Protein AF-Q2S6J6-F1 (afdb_monomer)

Foldseek 3Di:
DDDDDDDDDDDDPDPVPPPDPDDPDPDDDDDQVLLCVVVVHSVVSVVQLVVQLVVQVVVLVVVLVVVVVVLVPDDPVPPDVVVVVVNVVSVVVSVPDDRSSVVSVVCSSVVVDDDDDPPPD

Nearest PDB structures (foldseek):
  3zjc-assembly1_A  TM=7.080E-01  e=2.653E+00  Homo sapiens

Structure (mmCIF, N/CA/C/O backbone):
data_AF-Q2S6J6-F1
#
_entry.id   AF-Q2S6J6-F1
#
loop_
_atom_site.group_PDB
_atom_site.id
_atom_site.type_symbol
_atom_site.label_atom_id
_atom_site.label_alt_id
_atom_site.label_comp_id
_atom_site.label_asym_id
_atom_site.label_entity_id
_atom_site.label_seq_id
_atom_site.pdbx_PDB_ins_code
_atom_site.Cartn_x
_atom_site.Cartn_y
_atom_site.Cartn_z
_atom_site.occupancy
_atom_site.B_iso_or_equiv
_atom_site.auth_seq_id
_atom_site.auth_comp_id
_atom_site.auth_asym_id
_atom_site.auth_atom_id
_atom_site.pdbx_PDB_model_num
ATOM 1 N N . MET A 1 1 ? -58.060 -58.268 2.341 1.00 44.62 1 MET A N 1
ATOM 2 C CA . MET A 1 1 ? -56.611 -58.567 2.353 1.00 44.62 1 MET A CA 1
ATOM 3 C C . MET A 1 1 ? -55.855 -57.277 2.050 1.00 44.62 1 MET A C 1
ATOM 5 O O . MET A 1 1 ? -56.113 -56.695 1.008 1.00 44.62 1 MET A O 1
ATOM 9 N N . ARG A 1 2 ? -55.017 -56.781 2.974 1.00 53.56 2 ARG A N 1
ATOM 10 C CA . ARG A 1 2 ? -54.019 -55.717 2.707 1.00 53.56 2 ARG A CA 1
ATOM 11 C C . ARG A 1 2 ? -52.665 -56.383 2.391 1.00 53.56 2 ARG A C 1
ATOM 13 O O . ARG A 1 2 ? -52.479 -57.526 2.806 1.00 53.56 2 ARG A O 1
ATOM 20 N N . PRO A 1 3 ? -51.751 -55.701 1.686 1.00 51.47 3 PRO A N 1
ATOM 21 C CA . PRO A 1 3 ? -50.689 -54.947 2.382 1.00 51.47 3 PRO A CA 1
ATOM 22 C C . PRO A 1 3 ? -50.596 -53.506 1.825 1.00 51.47 3 PRO A C 1
ATOM 24 O O . PRO A 1 3 ? -50.868 -53.289 0.655 1.00 51.47 3 PRO A O 1
ATOM 27 N N . HIS A 1 4 ? -50.470 -52.421 2.600 1.00 53.88 4 HIS A N 1
ATOM 28 C CA . HIS A 1 4 ? -49.401 -51.987 3.520 1.00 53.88 4 HIS A CA 1
ATOM 29 C C . HIS A 1 4 ? -48.048 -51.706 2.831 1.00 53.88 4 HIS A C 1
ATOM 31 O O . HIS A 1 4 ? -47.221 -52.605 2.809 1.00 53.88 4 HIS A O 1
ATOM 37 N N . THR A 1 5 ? -47.807 -50.459 2.382 1.00 62.16 5 THR A N 1
ATOM 38 C CA . THR A 1 5 ? -46.696 -49.550 2.802 1.00 62.16 5 THR A CA 1
ATOM 39 C C . THR A 1 5 ? -46.717 -48.201 2.033 1.00 62.16 5 THR A C 1
ATOM 41 O O . THR A 1 5 ? -47.388 -48.125 1.007 1.00 62.16 5 THR A O 1
ATOM 44 N N . PRO A 1 6 ? -46.060 -47.127 2.550 1.00 55.91 6 PRO A N 1
ATOM 45 C CA . PRO A 1 6 ? -46.370 -45.707 2.299 1.00 55.91 6 PRO A CA 1
ATOM 46 C C . PRO A 1 6 ? -45.205 -44.924 1.597 1.00 55.91 6 PRO A C 1
ATOM 48 O O . PRO A 1 6 ? -44.517 -45.535 0.787 1.00 55.91 6 PRO A O 1
ATOM 51 N N . PRO A 1 7 ? -44.988 -43.599 1.810 1.00 62.91 7 PRO A N 1
ATOM 52 C CA . PRO A 1 7 ? -45.220 -42.493 0.864 1.00 62.91 7 PRO A CA 1
ATOM 53 C C . PRO A 1 7 ? -43.933 -41.822 0.314 1.00 62.91 7 PRO A C 1
ATOM 55 O O . PRO A 1 7 ? -42.861 -41.978 0.889 1.00 62.91 7 PRO A O 1
ATOM 58 N N . ALA A 1 8 ? -44.041 -40.961 -0.709 1.00 52.91 8 ALA A N 1
ATOM 59 C CA . ALA A 1 8 ? -43.078 -39.866 -0.910 1.00 52.91 8 ALA A CA 1
ATOM 60 C C . ALA A 1 8 ? -43.644 -38.738 -1.801 1.00 52.91 8 ALA A C 1
ATOM 62 O O . ALA A 1 8 ? -44.042 -39.005 -2.935 1.00 52.91 8 ALA A O 1
ATOM 63 N N . PRO A 1 9 ? -43.648 -37.475 -1.333 1.00 55.00 9 PRO A N 1
ATOM 64 C CA . PRO A 1 9 ? -43.753 -36.301 -2.185 1.00 55.00 9 PRO A CA 1
ATOM 65 C C . PRO A 1 9 ? -42.341 -35.906 -2.638 1.00 55.00 9 PRO A C 1
ATOM 67 O O . PRO A 1 9 ? -41.520 -35.489 -1.822 1.00 55.00 9 PRO A O 1
ATOM 70 N N . THR A 1 10 ? -42.024 -36.035 -3.924 1.00 48.19 10 THR A N 1
ATOM 71 C CA . THR A 1 10 ? -40.734 -35.556 -4.440 1.00 48.19 10 THR A CA 1
ATOM 72 C C . THR A 1 10 ? -40.923 -34.170 -5.033 1.00 48.19 10 THR A C 1
ATOM 74 O O . THR A 1 10 ? -41.377 -33.999 -6.161 1.00 48.19 10 THR A O 1
ATOM 77 N N . ALA A 1 11 ? -40.602 -33.173 -4.213 1.00 51.28 11 ALA A N 1
ATOM 78 C CA . ALA A 1 11 ? -40.386 -31.808 -4.641 1.00 51.28 11 ALA A CA 1
ATOM 79 C C . ALA A 1 11 ? -39.297 -31.768 -5.723 1.00 51.28 11 ALA A C 1
ATOM 81 O O . ALA A 1 11 ? -38.211 -32.308 -5.527 1.00 51.28 11 ALA A O 1
ATOM 82 N N . LEU A 1 12 ? -39.560 -31.066 -6.823 1.00 41.84 12 LEU A N 1
ATOM 83 C CA . LEU A 1 12 ? -38.499 -30.486 -7.639 1.00 41.84 12 LEU A CA 1
ATOM 84 C C . LEU A 1 12 ? -38.748 -28.980 -7.726 1.00 41.84 12 LEU A C 1
ATOM 86 O O . LEU A 1 12 ? -39.205 -28.437 -8.728 1.00 41.84 12 LEU A O 1
ATOM 90 N N . ALA A 1 13 ? -38.479 -28.305 -6.609 1.00 50.38 13 ALA A N 1
ATOM 91 C CA . ALA A 1 13 ? -38.135 -26.898 -6.640 1.00 50.38 13 ALA A CA 1
ATOM 92 C C . ALA A 1 13 ? -36.748 -26.805 -7.285 1.00 50.38 13 ALA A C 1
ATOM 94 O O . ALA A 1 13 ? -35.743 -27.101 -6.647 1.00 50.38 13 ALA A O 1
ATOM 95 N N . LEU A 1 14 ? -36.696 -26.438 -8.563 1.00 40.41 14 LEU A N 1
ATOM 96 C CA . LEU A 1 14 ? -35.462 -25.986 -9.195 1.00 40.41 14 LEU A CA 1
ATOM 97 C C . LEU A 1 14 ? -35.682 -24.552 -9.673 1.00 40.41 14 LEU A C 1
ATOM 99 O O . LEU A 1 14 ? -35.784 -24.256 -10.861 1.00 40.41 14 LEU A O 1
ATOM 103 N N . THR A 1 15 ? -35.775 -23.639 -8.708 1.00 49.53 15 THR A N 1
ATOM 104 C CA . THR A 1 15 ? -35.412 -22.240 -8.927 1.00 49.53 15 THR A CA 1
ATOM 105 C C . THR A 1 15 ? -33.925 -22.219 -9.251 1.00 49.53 15 THR A C 1
ATOM 107 O O . THR A 1 15 ? -33.077 -22.067 -8.373 1.00 49.53 15 THR A O 1
ATOM 110 N N . PHE A 1 16 ? -33.600 -22.434 -10.523 1.00 41.75 16 PHE A N 1
ATOM 111 C CA . PHE A 1 16 ? -32.266 -22.215 -11.053 1.00 41.75 16 PHE A CA 1
ATOM 112 C C . PHE A 1 16 ? -32.073 -20.698 -11.141 1.00 41.75 16 PHE A C 1
ATOM 114 O O . PHE A 1 16 ? -32.202 -20.086 -12.201 1.00 41.75 16 PHE A O 1
ATOM 121 N N . PHE A 1 17 ? -31.833 -20.068 -9.987 1.00 48.50 17 PHE A N 1
ATOM 122 C CA . PHE A 1 17 ? -31.241 -18.742 -9.939 1.00 48.50 17 PHE A CA 1
ATOM 123 C C . PHE A 1 17 ? -29.831 -18.910 -10.494 1.00 48.50 17 PHE A C 1
ATOM 125 O O . PHE A 1 17 ? -28.897 -19.306 -9.800 1.00 48.50 17 PHE A O 1
ATOM 132 N N . ARG A 1 18 ? -29.722 -18.734 -11.809 1.00 44.53 18 ARG A N 1
ATOM 133 C CA . ARG A 1 18 ? -28.458 -18.682 -12.520 1.00 44.53 18 ARG A CA 1
ATOM 134 C C . ARG A 1 18 ? -27.716 -17.482 -11.944 1.00 44.53 18 ARG A C 1
ATOM 136 O O . ARG A 1 18 ? -28.000 -16.352 -12.324 1.00 44.53 18 ARG A O 1
ATOM 143 N N . SER A 1 19 ? -26.827 -17.742 -10.987 1.00 55.41 19 SER A N 1
ATOM 144 C CA . SER A 1 19 ? -25.813 -16.783 -10.570 1.00 55.41 19 SER A CA 1
ATOM 145 C C . SER A 1 19 ? -25.045 -16.409 -11.830 1.00 55.41 19 SER A C 1
ATOM 147 O O . SER A 1 19 ? -24.324 -17.229 -12.406 1.00 55.41 19 SER A O 1
ATOM 149 N N . SER A 1 20 ? -25.320 -15.214 -12.342 1.00 48.16 20 SER A N 1
ATOM 150 C CA . SER A 1 20 ? -24.497 -14.604 -13.370 1.00 48.16 20 SER A CA 1
ATOM 151 C C . SER A 1 20 ? -23.083 -14.513 -12.798 1.00 48.16 20 SE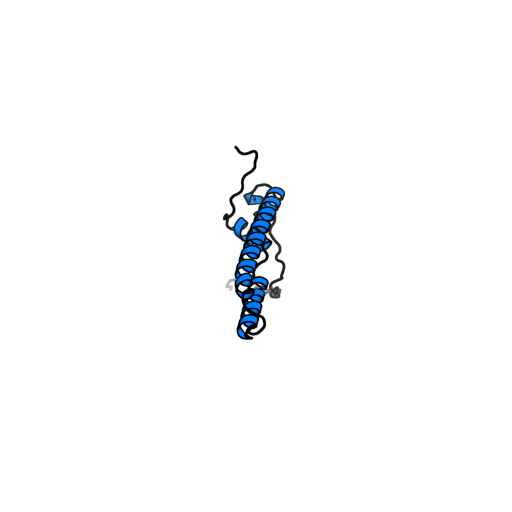R A C 1
ATOM 153 O O . SER A 1 20 ? -22.944 -14.012 -11.681 1.00 48.16 20 SER A O 1
ATOM 155 N N . PRO A 1 21 ? -22.042 -14.990 -13.502 1.00 48.25 21 PRO A N 1
ATOM 156 C CA . PRO A 1 21 ? -20.680 -14.731 -13.074 1.00 48.25 21 PRO A CA 1
ATOM 157 C C . PRO A 1 21 ? -20.506 -13.214 -13.075 1.00 48.25 21 PRO A C 1
ATOM 159 O O . PRO A 1 21 ? -20.576 -12.574 -14.125 1.00 48.25 21 PRO A O 1
ATOM 162 N N . VAL A 1 22 ? -20.382 -12.641 -11.880 1.00 56.72 22 VAL A N 1
ATOM 163 C CA . VAL A 1 22 ? -19.991 -11.247 -11.709 1.00 56.72 22 VAL A CA 1
ATOM 164 C C . VAL A 1 22 ? -18.610 -11.159 -12.354 1.00 56.72 22 VAL A C 1
ATOM 166 O O . VAL A 1 22 ? -17.684 -11.846 -11.925 1.00 56.72 22 VAL A O 1
ATOM 169 N N . LEU A 1 23 ? -18.504 -10.422 -13.464 1.00 48.53 23 LEU A N 1
ATOM 170 C CA . LEU A 1 23 ? -17.206 -10.031 -14.021 1.00 48.53 23 LEU A CA 1
ATOM 171 C C . LEU A 1 23 ? -16.396 -9.422 -12.870 1.00 48.53 23 LEU A C 1
ATOM 173 O O . LEU A 1 23 ? -17.025 -8.710 -12.086 1.00 48.53 23 LEU A O 1
ATOM 177 N N . PRO A 1 24 ? -15.081 -9.684 -12.731 1.00 55.69 24 PRO A N 1
ATOM 178 C CA . PRO A 1 24 ? -14.300 -9.090 -11.652 1.00 55.69 24 PRO A CA 1
ATOM 179 C C . PRO A 1 24 ? -14.507 -7.580 -11.722 1.00 55.69 24 PRO A C 1
ATOM 181 O O . PRO A 1 24 ? -14.143 -6.923 -12.700 1.00 55.69 24 PRO A O 1
ATOM 184 N N . MET A 1 25 ? -15.251 -7.065 -10.752 1.00 53.62 25 MET A N 1
ATOM 185 C CA . MET A 1 25 ? -15.546 -5.652 -10.669 1.00 53.62 25 MET A CA 1
ATOM 186 C C . MET A 1 25 ? -14.221 -4.997 -10.308 1.00 53.62 25 MET A C 1
ATOM 188 O O . MET A 1 25 ? -13.563 -5.452 -9.383 1.00 53.62 25 MET A O 1
ATOM 192 N N . ALA A 1 26 ? -13.850 -3.912 -10.986 1.00 66.50 26 ALA A N 1
ATOM 193 C CA . ALA A 1 26 ? -12.666 -3.121 -10.626 1.00 66.50 26 ALA A CA 1
ATOM 194 C C . ALA A 1 26 ? -12.730 -2.541 -9.195 1.00 66.50 26 ALA A C 1
ATOM 196 O O . ALA A 1 26 ? -11.815 -1.858 -8.762 1.00 66.50 26 ALA A O 1
ATOM 197 N N . ILE A 1 27 ? -13.843 -2.752 -8.489 1.00 72.88 27 ILE A N 1
ATOM 198 C CA . ILE A 1 27 ? -14.053 -2.366 -7.106 1.00 72.88 27 ILE A CA 1
ATOM 199 C C . ILE A 1 27 ? -14.744 -3.528 -6.395 1.00 72.88 27 ILE A C 1
ATOM 201 O O . ILE A 1 27 ? -15.815 -3.986 -6.811 1.00 72.88 27 ILE A O 1
ATOM 205 N N . GLU A 1 28 ? -14.132 -3.989 -5.311 1.00 82.06 28 GLU A N 1
ATOM 206 C CA . GLU A 1 28 ? -14.691 -5.003 -4.426 1.00 82.06 28 GLU A CA 1
ATOM 207 C C . GLU A 1 28 ? -15.225 -4.353 -3.146 1.00 82.06 28 GLU A C 1
ATOM 209 O O . GLU A 1 28 ? -14.667 -3.389 -2.617 1.00 82.06 28 GLU A O 1
ATOM 214 N N . THR A 1 29 ? -16.353 -4.857 -2.646 1.00 86.94 29 THR A N 1
ATOM 215 C CA . THR A 1 29 ? -16.914 -4.384 -1.377 1.00 86.94 29 THR A CA 1
ATOM 216 C C . THR A 1 29 ? -16.221 -5.072 -0.214 1.00 86.94 29 THR A C 1
ATOM 218 O O . THR A 1 29 ? -16.137 -6.299 -0.185 1.00 86.94 29 THR A O 1
ATOM 221 N N . LEU A 1 30 ? -15.815 -4.292 0.781 1.00 86.94 30 LEU A N 1
ATOM 222 C CA . LEU A 1 30 ? -15.152 -4.794 1.979 1.00 86.94 30 LEU A CA 1
ATOM 223 C C . LEU A 1 30 ? -16.150 -4.988 3.120 1.00 86.94 30 LEU A C 1
ATOM 225 O O . LEU A 1 30 ? -17.076 -4.196 3.304 1.00 86.94 30 LEU A O 1
ATOM 229 N N . ASP A 1 31 ? -15.923 -6.032 3.910 1.00 90.38 31 ASP A N 1
ATOM 230 C CA . ASP A 1 31 ? -16.669 -6.295 5.136 1.00 90.38 31 ASP A CA 1
ATOM 231 C C . ASP A 1 31 ? -16.121 -5.416 6.273 1.00 90.38 31 ASP A C 1
ATOM 233 O O . ASP A 1 31 ? -14.999 -5.611 6.754 1.00 90.38 31 ASP A O 1
ATOM 237 N N . LEU A 1 32 ? -16.904 -4.410 6.669 1.00 89.44 32 LEU A N 1
ATOM 238 C CA . LEU A 1 32 ? -16.498 -3.420 7.668 1.00 89.44 32 LEU A CA 1
ATOM 239 C C . LEU A 1 32 ? -16.339 -4.027 9.062 1.00 89.44 32 LEU A C 1
ATOM 241 O O . LEU A 1 32 ? -15.499 -3.550 9.826 1.00 89.44 32 LEU A O 1
ATOM 245 N N . ASP A 1 33 ? -17.104 -5.072 9.382 1.00 89.12 33 ASP A N 1
ATOM 246 C CA . ASP A 1 33 ? -17.059 -5.698 10.701 1.00 89.12 33 ASP A CA 1
ATOM 247 C C . ASP A 1 33 ? -15.723 -6.427 10.875 1.00 89.12 33 ASP A C 1
ATOM 249 O O . ASP A 1 33 ? -15.013 -6.189 11.851 1.00 89.12 33 ASP A O 1
ATOM 253 N N . LYS A 1 34 ? -15.284 -7.180 9.858 1.00 88.12 34 LYS A N 1
ATOM 254 C CA . LYS A 1 34 ? -13.963 -7.841 9.852 1.00 88.12 34 LYS A CA 1
ATOM 255 C C . LYS A 1 34 ? -12.800 -6.858 9.965 1.00 88.12 34 LYS A C 1
ATOM 257 O O . LYS A 1 34 ? -11.800 -7.140 10.622 1.00 88.12 34 LYS A O 1
ATOM 262 N N . LEU A 1 35 ? -12.915 -5.697 9.320 1.00 89.31 35 LEU A N 1
ATOM 263 C CA . LEU A 1 35 ? -11.901 -4.643 9.405 1.00 89.31 35 LEU A CA 1
ATOM 264 C C . LEU A 1 35 ? -11.870 -3.980 10.788 1.00 89.31 35 LEU A C 1
ATOM 266 O O . LEU A 1 35 ? -10.798 -3.610 11.275 1.00 89.31 35 LEU A O 1
ATOM 270 N N . ALA A 1 36 ? -13.030 -3.816 11.423 1.00 90.12 36 ALA A N 1
ATOM 271 C CA . ALA A 1 36 ? -13.138 -3.239 12.756 1.00 90.12 36 ALA A CA 1
ATOM 272 C C . ALA A 1 36 ? -12.729 -4.225 13.862 1.00 90.12 36 ALA A C 1
ATOM 274 O O . ALA A 1 36 ? -12.212 -3.785 14.884 1.00 90.12 36 ALA A O 1
ATOM 275 N N . GLU A 1 37 ? -12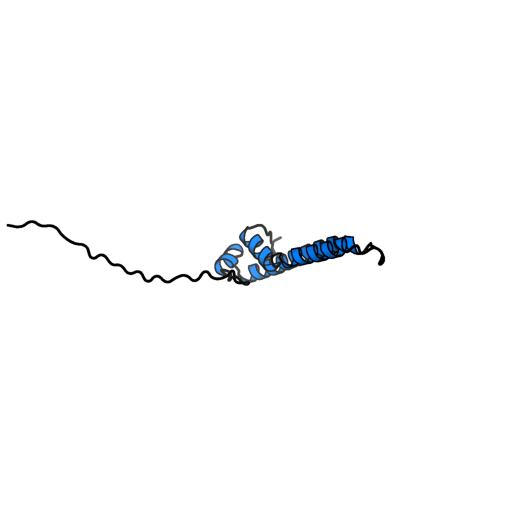.902 -5.536 13.669 1.00 89.88 37 GLU A N 1
ATOM 276 C CA . GLU A 1 37 ? -12.568 -6.573 14.658 1.00 89.88 37 GLU A CA 1
ATOM 277 C C . GLU A 1 37 ? -11.101 -6.530 15.113 1.00 89.88 37 GLU A C 1
ATOM 279 O O . GLU A 1 37 ? -10.823 -6.727 16.295 1.00 89.88 37 GLU A O 1
ATOM 284 N N . LYS A 1 38 ? -10.160 -6.221 14.211 1.00 85.06 38 LYS A N 1
ATOM 285 C CA . LYS A 1 38 ? -8.718 -6.207 14.524 1.00 85.06 38 LYS A CA 1
ATOM 286 C C . LYS A 1 38 ? -8.290 -5.051 15.435 1.00 85.06 38 LYS A C 1
ATOM 288 O O . LYS A 1 38 ? -7.402 -5.217 16.266 1.00 85.06 38 LYS A O 1
ATOM 293 N N . THR A 1 39 ? -8.904 -3.878 15.295 1.00 87.19 39 THR A N 1
ATOM 294 C CA . THR A 1 39 ? -8.567 -2.671 16.080 1.00 87.19 39 THR A CA 1
ATOM 295 C C . THR A 1 39 ? -9.576 -2.381 17.189 1.00 87.19 39 THR A C 1
ATOM 297 O O . THR A 1 39 ? -9.296 -1.598 18.093 1.00 87.19 39 THR A O 1
ATOM 300 N N . GLY A 1 40 ? -10.775 -2.961 17.108 1.00 88.94 40 GLY A N 1
ATOM 301 C CA . GLY A 1 40 ? -11.938 -2.592 17.912 1.00 88.94 40 GLY A CA 1
ATOM 302 C C . GLY A 1 40 ? -12.575 -1.254 17.514 1.00 88.94 40 GLY A C 1
ATOM 303 O O . GLY A 1 40 ? -13.555 -0.841 18.134 1.00 88.94 40 GLY A O 1
ATOM 304 N N . ASN A 1 41 ? -12.045 -0.552 16.503 1.00 90.88 41 ASN A N 1
ATOM 305 C CA . ASN A 1 41 ? -12.561 0.737 16.051 1.00 90.88 41 ASN A CA 1
ATOM 306 C C . ASN A 1 41 ? -12.315 0.946 14.552 1.00 90.88 41 ASN A C 1
ATOM 308 O O . ASN A 1 41 ? -11.185 1.126 14.101 1.00 90.88 41 ASN A O 1
ATOM 312 N N . LEU A 1 42 ? -13.403 1.048 13.787 1.00 92.38 42 LEU A N 1
ATOM 313 C CA . LEU A 1 42 ? -13.341 1.245 12.341 1.00 92.38 42 LEU A CA 1
ATOM 314 C C . LEU A 1 42 ? -12.526 2.484 11.925 1.00 92.38 42 LEU A C 1
ATOM 316 O O . LEU A 1 42 ? -11.768 2.424 10.961 1.00 92.38 42 LEU A O 1
ATOM 320 N N . TYR A 1 43 ? -12.634 3.601 12.648 1.00 92.88 43 TYR A N 1
ATOM 321 C CA . TYR A 1 43 ? -11.892 4.825 12.320 1.00 92.88 43 TYR A CA 1
ATOM 322 C C . TYR A 1 43 ? -10.389 4.666 12.540 1.00 92.88 43 TYR A C 1
ATOM 324 O O . TYR A 1 43 ? -9.589 5.234 11.795 1.00 92.88 43 TYR A O 1
ATOM 332 N N . GLU A 1 44 ? -10.005 3.881 13.544 1.00 91.94 44 GLU A N 1
ATOM 333 C CA . GLU A 1 44 ? -8.608 3.544 13.783 1.00 91.94 44 GLU A CA 1
ATOM 334 C C . GLU A 1 44 ? -8.065 2.675 12.646 1.00 91.94 44 GLU A C 1
ATOM 336 O O . GLU A 1 44 ? -7.018 3.002 12.086 1.00 91.94 44 GLU A O 1
ATOM 341 N N . THR A 1 45 ? -8.827 1.662 12.216 1.00 93.62 45 THR A N 1
ATOM 342 C CA . THR A 1 45 ? -8.492 0.855 11.032 1.00 93.62 45 THR A CA 1
ATOM 343 C C . THR A 1 45 ? -8.299 1.730 9.795 1.00 93.62 45 THR A C 1
ATOM 345 O O . THR A 1 45 ? -7.274 1.626 9.124 1.00 93.62 45 THR A O 1
ATOM 348 N N . VAL A 1 46 ? -9.222 2.658 9.517 1.00 94.69 46 VAL A N 1
ATOM 349 C CA . VAL A 1 46 ? -9.106 3.580 8.374 1.00 94.69 46 VAL A CA 1
ATOM 350 C C . VAL A 1 46 ? -7.841 4.435 8.471 1.00 94.69 46 VAL A C 1
ATOM 352 O O . VAL A 1 46 ? -7.156 4.631 7.465 1.00 94.69 46 VAL A O 1
ATOM 355 N N . ALA A 1 47 ? -7.490 4.928 9.661 1.00 94.62 47 ALA A N 1
ATOM 356 C CA . ALA A 1 47 ? -6.281 5.724 9.853 1.00 94.62 47 ALA A CA 1
ATOM 357 C C . ALA A 1 47 ? -5.001 4.901 9.621 1.00 94.62 47 ALA A C 1
ATOM 359 O O . ALA A 1 47 ? -4.052 5.410 9.017 1.00 94.62 47 ALA A O 1
ATOM 360 N N . ILE A 1 48 ? -4.977 3.642 10.068 1.00 94.25 48 ILE A N 1
ATOM 361 C CA . ILE A 1 48 ? -3.860 2.710 9.859 1.00 94.25 48 ILE A CA 1
ATOM 362 C C . ILE A 1 48 ? -3.701 2.408 8.367 1.00 94.25 48 ILE A C 1
ATOM 364 O O . ILE A 1 48 ? -2.628 2.652 7.812 1.00 94.25 48 ILE A O 1
ATOM 368 N N . LEU A 1 49 ? -4.778 1.980 7.702 1.00 95.62 49 LEU A N 1
ATOM 369 C CA . LEU A 1 49 ? -4.797 1.688 6.266 1.00 95.62 49 LEU A CA 1
ATOM 370 C C . LEU A 1 49 ? -4.379 2.904 5.433 1.00 95.62 49 LEU A C 1
ATOM 372 O O . LEU A 1 49 ? -3.539 2.784 4.547 1.00 95.62 49 LEU A O 1
ATOM 376 N N . SER A 1 50 ? -4.881 4.098 5.766 1.00 96.56 50 SER A N 1
ATOM 377 C CA . SER A 1 50 ? -4.504 5.338 5.073 1.00 96.56 50 SER A CA 1
ATOM 378 C C . SER A 1 50 ? -3.005 5.620 5.166 1.00 96.56 50 SER A C 1
ATOM 380 O O . SER A 1 50 ? -2.389 6.060 4.195 1.00 96.56 50 SER A O 1
ATOM 382 N N . LYS A 1 51 ? -2.398 5.396 6.339 1.00 96.19 51 LYS A N 1
ATOM 383 C CA . LYS A 1 51 ? -0.953 5.588 6.515 1.00 96.19 51 LYS A CA 1
ATOM 384 C C . LYS A 1 51 ? -0.165 4.533 5.753 1.00 96.19 51 LYS A C 1
ATOM 386 O O . LYS A 1 51 ? 0.809 4.892 5.097 1.00 96.19 51 LYS A O 1
ATOM 391 N N . ARG A 1 52 ? -0.589 3.268 5.809 1.00 97.25 52 ARG A N 1
ATOM 392 C CA . ARG A 1 52 ? 0.094 2.180 5.109 1.00 97.25 52 ARG A CA 1
ATOM 393 C C . ARG A 1 52 ? 0.026 2.347 3.594 1.00 97.25 52 ARG A C 1
ATOM 395 O O . ARG A 1 52 ? 1.057 2.280 2.941 1.00 97.25 52 ARG A O 1
ATOM 402 N N . SER A 1 53 ? -1.143 2.671 3.052 1.00 97.56 53 SER A N 1
ATOM 403 C CA . SER A 1 53 ? -1.323 2.907 1.619 1.00 97.56 53 SER A CA 1
ATOM 404 C C . SER A 1 53 ? -0.412 4.024 1.093 1.00 97.56 53 SER A C 1
ATOM 406 O O . SER A 1 53 ? 0.156 3.894 0.015 1.00 97.56 53 SER A O 1
ATOM 408 N N . ARG A 1 54 ? -0.173 5.088 1.877 1.00 97.81 54 ARG A N 1
ATOM 409 C CA . ARG A 1 54 ? 0.806 6.133 1.515 1.00 97.81 54 ARG A CA 1
ATOM 410 C C . ARG A 1 54 ? 2.252 5.642 1.508 1.00 97.81 54 ARG A C 1
ATOM 412 O O . ARG A 1 54 ? 3.023 6.129 0.691 1.00 97.81 54 ARG A O 1
ATOM 419 N N . GLN A 1 55 ? 2.621 4.735 2.414 1.00 97.12 55 GLN A N 1
ATOM 420 C CA . GLN A 1 55 ? 3.955 4.123 2.409 1.00 97.12 55 GLN A CA 1
ATOM 421 C C . GLN A 1 55 ? 4.136 3.300 1.138 1.00 97.12 55 GLN A C 1
ATOM 423 O O . GLN A 1 55 ? 5.039 3.595 0.371 1.00 97.12 55 GLN A O 1
ATOM 428 N N . VAL A 1 56 ? 3.198 2.387 0.860 1.00 97.25 56 VAL A N 1
ATOM 429 C CA . VAL A 1 56 ? 3.205 1.567 -0.360 1.00 97.25 56 VAL A CA 1
ATOM 430 C C . VAL A 1 56 ? 3.271 2.451 -1.607 1.00 97.25 56 VAL A C 1
ATOM 432 O O . VAL A 1 56 ? 4.131 2.245 -2.447 1.00 97.25 56 VAL A O 1
ATOM 435 N N . ALA A 1 57 ? 2.449 3.501 -1.697 1.00 96.88 57 ALA A N 1
ATOM 436 C CA . ALA A 1 57 ? 2.470 4.415 -2.840 1.00 96.88 57 ALA A CA 1
ATOM 437 C C . ALA A 1 57 ? 3.820 5.134 -3.013 1.00 96.88 57 ALA A C 1
ATOM 439 O O . ALA A 1 57 ? 4.275 5.340 -4.137 1.00 96.88 57 ALA A O 1
ATOM 440 N N . SER A 1 58 ? 4.451 5.542 -1.908 1.00 97.69 58 SER A N 1
ATOM 441 C CA . SER A 1 58 ? 5.772 6.175 -1.939 1.00 97.69 58 SER A CA 1
ATOM 442 C C . SER A 1 58 ? 6.851 5.188 -2.378 1.00 97.69 58 SER A C 1
ATOM 444 O O . SER A 1 58 ? 7.705 5.553 -3.181 1.00 97.69 58 SER A O 1
ATOM 446 N N . ASP A 1 59 ? 6.795 3.958 -1.871 1.00 96.88 59 ASP A N 1
ATOM 447 C CA . ASP A 1 59 ? 7.747 2.895 -2.187 1.00 96.88 59 ASP A CA 1
ATOM 448 C C . ASP A 1 59 ? 7.620 2.494 -3.666 1.00 96.88 59 ASP A C 1
ATOM 450 O O . ASP A 1 59 ? 8.599 2.567 -4.406 1.00 96.88 59 ASP A O 1
ATOM 454 N N . THR A 1 60 ? 6.402 2.210 -4.145 1.00 95.44 60 THR A N 1
ATOM 455 C CA . THR A 1 60 ? 6.119 1.890 -5.555 1.00 95.44 60 THR A CA 1
ATOM 456 C C . THR A 1 60 ? 6.581 3.000 -6.495 1.00 95.44 60 THR A C 1
ATOM 458 O O . THR A 1 60 ? 7.171 2.722 -7.539 1.00 95.44 60 THR A O 1
ATOM 461 N N . ARG A 1 61 ? 6.346 4.268 -6.131 1.00 94.38 61 ARG A N 1
ATOM 462 C CA . ARG A 1 61 ? 6.819 5.407 -6.922 1.00 94.38 61 ARG A CA 1
ATOM 463 C C . ARG A 1 61 ? 8.344 5.454 -6.982 1.00 94.38 61 ARG A C 1
ATOM 465 O O . ARG A 1 61 ? 8.883 5.631 -8.066 1.00 94.38 61 ARG A O 1
ATOM 472 N N . SER A 1 62 ? 9.019 5.289 -5.845 1.00 95.81 62 SER A N 1
ATOM 473 C CA . SER A 1 62 ? 10.484 5.284 -5.798 1.00 95.81 62 SER A CA 1
ATOM 474 C C . SER A 1 62 ? 11.064 4.166 -6.663 1.00 95.81 62 SER A C 1
ATOM 476 O O . SER A 1 62 ? 11.984 4.410 -7.433 1.00 95.81 62 SER A O 1
ATOM 478 N N . GLU A 1 63 ? 10.498 2.959 -6.591 1.00 94.62 63 GLU A N 1
ATOM 479 C CA . GLU A 1 63 ? 10.936 1.827 -7.413 1.00 94.62 63 GLU A CA 1
ATOM 480 C C . GLU A 1 63 ? 10.733 2.070 -8.915 1.00 94.62 63 GLU A C 1
ATOM 482 O O . GLU A 1 63 ? 11.566 1.661 -9.727 1.00 94.62 63 GLU A O 1
ATOM 487 N N . LEU A 1 64 ? 9.626 2.716 -9.298 1.00 93.62 64 LEU A N 1
ATOM 488 C CA . LEU A 1 64 ? 9.375 3.094 -10.686 1.00 93.62 64 LEU A CA 1
ATOM 489 C C . LEU A 1 64 ? 10.376 4.154 -11.158 1.00 93.62 64 LEU A C 1
ATOM 491 O O . LEU A 1 64 ? 10.965 3.990 -12.225 1.00 93.62 64 LEU A O 1
ATOM 495 N N . ASP A 1 65 ? 10.595 5.202 -10.363 1.00 93.38 65 ASP A N 1
ATOM 496 C CA . ASP A 1 65 ? 11.543 6.276 -10.671 1.00 93.38 65 ASP A CA 1
ATOM 497 C C . ASP A 1 65 ? 12.970 5.708 -10.837 1.00 93.38 65 ASP A C 1
ATOM 499 O O . ASP A 1 65 ? 13.654 6.014 -11.817 1.00 93.38 65 ASP A O 1
ATOM 503 N N . ASP A 1 66 ? 13.388 4.789 -9.959 1.00 92.88 66 ASP A N 1
ATOM 504 C CA . ASP A 1 66 ? 14.680 4.100 -10.055 1.00 92.88 66 ASP A CA 1
ATOM 505 C C . ASP A 1 66 ? 14.807 3.290 -11.355 1.00 92.88 66 ASP A C 1
ATOM 507 O O . ASP A 1 66 ? 15.841 3.347 -12.027 1.00 92.88 66 ASP A O 1
ATOM 511 N N . LYS A 1 67 ? 13.755 2.566 -11.763 1.00 91.12 67 LYS A N 1
ATOM 512 C CA . LYS A 1 67 ? 13.747 1.816 -13.031 1.00 91.12 67 LYS A CA 1
ATOM 513 C C . LYS A 1 67 ? 13.762 2.732 -14.251 1.00 91.12 67 LYS A C 1
ATOM 515 O O . LYS A 1 67 ? 14.408 2.399 -15.241 1.00 91.12 67 LYS A O 1
ATOM 520 N N . LEU A 1 68 ? 13.071 3.869 -14.194 1.00 88.81 68 LEU A N 1
ATOM 521 C CA . LEU A 1 68 ? 13.029 4.829 -15.297 1.00 88.81 68 LEU A CA 1
ATOM 522 C C . LEU A 1 68 ? 14.356 5.579 -15.464 1.00 88.81 68 LEU A C 1
ATOM 524 O O . LEU A 1 68 ? 14.760 5.840 -16.598 1.00 88.81 68 LEU A O 1
ATOM 528 N N . SER A 1 69 ? 15.080 5.827 -14.368 1.00 88.50 69 SER A N 1
ATOM 529 C CA . SER A 1 69 ? 16.395 6.485 -14.389 1.00 88.50 69 SER A CA 1
ATOM 530 C C . SER A 1 69 ? 17.425 5.767 -15.273 1.00 88.50 69 SER A C 1
ATOM 532 O O . SER A 1 69 ? 18.320 6.400 -15.836 1.00 88.50 69 SER A O 1
ATOM 534 N N . TYR A 1 70 ? 17.272 4.449 -15.462 1.00 83.50 70 TYR A N 1
ATOM 535 C CA . TYR A 1 70 ? 18.115 3.649 -16.350 1.00 83.50 70 TYR A CA 1
ATOM 536 C C . TYR A 1 70 ? 18.063 4.129 -17.808 1.00 83.50 70 TYR A C 1
ATOM 538 O O . TYR A 1 70 ? 19.066 4.035 -18.511 1.00 83.50 70 TYR A O 1
ATOM 546 N N . PHE A 1 71 ? 16.929 4.678 -18.255 1.00 81.75 71 PHE A N 1
ATOM 547 C CA . PHE A 1 71 ? 16.730 5.129 -19.634 1.00 81.75 71 PHE A CA 1
ATOM 548 C C . PHE A 1 71 ? 17.174 6.583 -19.870 1.00 81.75 71 PHE A C 1
ATOM 550 O O . PHE A 1 71 ? 17.440 6.962 -21.006 1.00 81.75 71 PHE A O 1
ATOM 557 N N . GLU A 1 72 ? 17.324 7.397 -18.819 1.00 78.12 72 GLU A N 1
ATOM 558 C CA . GLU A 1 72 ? 17.642 8.834 -18.930 1.00 78.12 72 GLU A CA 1
ATOM 559 C C . GLU A 1 72 ? 19.097 9.126 -19.357 1.00 78.12 72 GLU A C 1
ATOM 561 O O . GLU A 1 72 ? 19.436 10.256 -19.709 1.00 78.12 72 GLU A O 1
ATOM 566 N N . GLY A 1 73 ? 19.981 8.123 -19.327 1.00 68.38 73 GLY A N 1
ATOM 567 C CA . GLY A 1 73 ? 21.413 8.279 -19.610 1.00 68.38 73 GLY A CA 1
ATOM 568 C C . GLY A 1 73 ? 21.823 8.152 -21.082 1.00 68.38 73 GLY A C 1
ATOM 569 O O . GLY A 1 73 ? 23.001 8.347 -21.398 1.00 68.38 73 GLY A O 1
ATOM 570 N N . PHE A 1 74 ? 20.903 7.803 -21.984 1.00 64.69 74 PHE A N 1
ATOM 571 C CA . PHE A 1 74 ? 21.223 7.545 -23.389 1.00 64.69 74 PHE A CA 1
ATOM 572 C C . PHE A 1 74 ? 21.046 8.810 -24.245 1.00 64.69 74 PHE A C 1
ATOM 574 O O . PHE A 1 74 ? 20.069 9.542 -24.129 1.00 64.69 74 PHE A O 1
ATOM 581 N N . GLY A 1 75 ? 22.038 9.116 -25.087 1.00 61.06 75 GLY A N 1
ATOM 582 C CA . GLY A 1 75 ? 22.005 10.296 -25.955 1.00 61.06 75 GLY A CA 1
ATOM 583 C C . GLY A 1 75 ? 20.962 10.183 -27.083 1.00 61.06 75 GLY A C 1
ATOM 584 O O . GLY A 1 75 ? 20.654 9.075 -27.521 1.00 61.06 75 GLY A O 1
ATOM 585 N N . PRO A 1 76 ? 20.488 11.317 -27.636 1.00 59.28 76 PRO A N 1
ATOM 586 C CA . PRO A 1 76 ? 19.349 11.383 -28.566 1.00 59.28 76 PRO A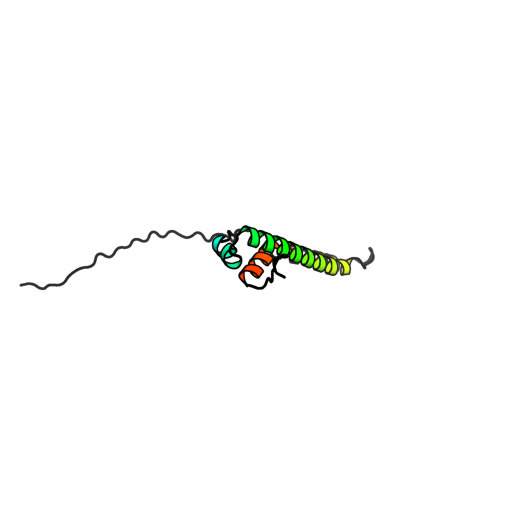 CA 1
ATOM 587 C C . PRO A 1 76 ? 19.562 10.701 -29.933 1.00 59.28 76 PRO A C 1
ATOM 589 O O . PRO A 1 76 ? 18.614 10.550 -30.694 1.00 59.28 76 PRO A O 1
ATOM 592 N N . GLU A 1 77 ? 20.788 10.287 -30.267 1.00 56.34 77 GLU A N 1
ATOM 593 C CA . GLU A 1 77 ? 21.102 9.526 -31.491 1.00 56.34 77 GLU A CA 1
ATOM 594 C C . GLU A 1 77 ? 21.059 7.994 -31.291 1.00 56.34 77 GLU A C 1
ATOM 596 O O . GLU A 1 77 ? 21.208 7.257 -32.265 1.00 56.34 77 GLU A O 1
ATOM 601 N N . MET A 1 78 ? 20.848 7.501 -30.060 1.00 55.31 78 MET A N 1
ATOM 602 C CA . MET A 1 78 ? 20.815 6.069 -29.711 1.00 55.31 78 MET A CA 1
ATOM 603 C C . MET A 1 78 ? 19.651 5.675 -28.782 1.00 55.31 78 MET A C 1
ATOM 605 O O . MET A 1 78 ? 19.776 4.705 -28.032 1.00 55.31 78 MET A O 1
ATOM 609 N N . GLU A 1 79 ? 18.507 6.361 -28.826 1.00 60.69 79 GLU A N 1
ATOM 610 C CA . GLU A 1 79 ? 17.266 5.707 -28.390 1.00 60.69 79 GLU A CA 1
ATOM 611 C C . GLU A 1 79 ? 16.923 4.618 -29.417 1.00 60.69 79 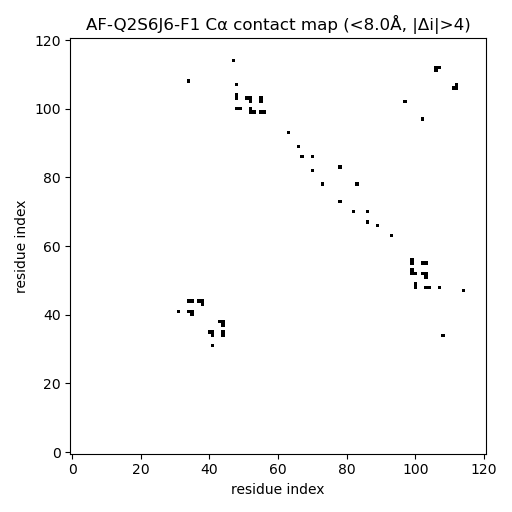GLU A C 1
ATOM 613 O O . GLU A 1 79 ? 16.237 4.834 -30.415 1.00 60.69 79 GLU A O 1
ATOM 618 N N . ASP A 1 80 ? 17.514 3.444 -29.209 1.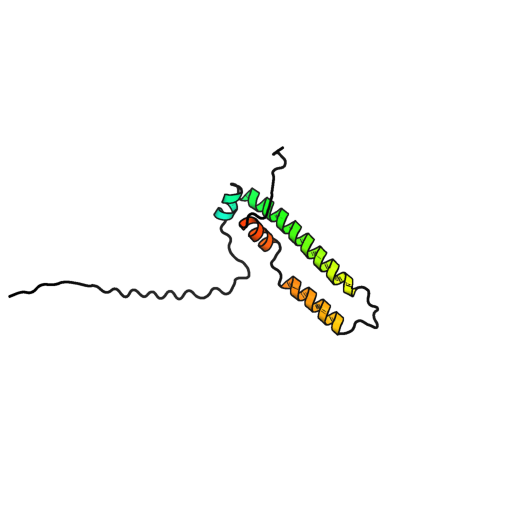00 71.00 80 ASP A N 1
ATOM 619 C CA . ASP A 1 80 ? 17.208 2.226 -29.945 1.00 71.00 80 ASP A CA 1
ATOM 620 C C . ASP A 1 80 ? 15.727 1.892 -29.699 1.00 71.00 80 ASP A C 1
ATOM 622 O O . ASP A 1 80 ? 15.264 1.952 -28.558 1.00 71.00 80 ASP A O 1
ATOM 626 N N . ALA A 1 81 ? 14.973 1.519 -30.738 1.00 76.38 81 ALA A N 1
ATOM 627 C CA . ALA A 1 81 ? 13.551 1.165 -30.624 1.00 76.38 81 ALA A CA 1
ATOM 628 C C . ALA A 1 81 ? 13.300 0.119 -29.519 1.00 76.38 81 ALA A C 1
ATOM 630 O O . ALA A 1 81 ? 12.255 0.109 -28.875 1.00 76.38 81 ALA A O 1
ATOM 631 N N . ARG A 1 82 ? 14.310 -0.713 -29.236 1.00 76.94 82 ARG A N 1
ATOM 632 C CA . ARG A 1 82 ? 14.302 -1.692 -28.144 1.00 76.94 82 ARG A CA 1
ATOM 633 C C . ARG A 1 82 ? 14.232 -1.069 -26.746 1.00 76.94 82 ARG A C 1
ATOM 635 O O . ARG A 1 82 ? 13.598 -1.654 -25.877 1.00 76.94 82 ARG A O 1
ATOM 642 N N . MET A 1 83 ? 14.871 0.080 -26.515 1.00 80.38 83 MET A N 1
ATOM 643 C CA . MET A 1 83 ? 14.811 0.776 -25.222 1.00 80.38 83 MET A CA 1
ATOM 644 C C . MET A 1 83 ? 13.440 1.414 -24.998 1.00 80.38 83 MET A C 1
ATOM 646 O O . MET A 1 83 ? 12.923 1.366 -23.888 1.00 80.38 83 MET A O 1
ATOM 650 N N . GLN A 1 84 ? 12.830 1.955 -26.055 1.00 8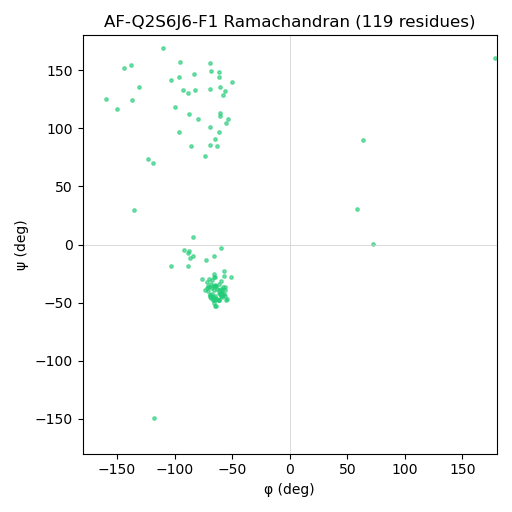4.56 84 GLN A N 1
ATOM 651 C CA . GLN A 1 84 ? 11.474 2.510 -25.990 1.00 84.56 84 GLN A CA 1
ATOM 652 C C . GLN A 1 84 ? 10.441 1.415 -25.685 1.00 84.56 84 GLN A C 1
ATOM 654 O O . GLN A 1 84 ? 9.607 1.589 -24.799 1.00 84.56 84 GLN A O 1
ATOM 659 N N . GLU A 1 85 ? 10.545 0.256 -26.347 1.00 88.81 85 GLU A N 1
ATOM 660 C CA . GLU A 1 85 ? 9.715 -0.918 -26.040 1.00 88.81 85 GLU A CA 1
ATOM 661 C C . GLU A 1 85 ? 9.892 -1.388 -24.585 1.00 88.81 85 GLU A C 1
ATOM 663 O O . GLU A 1 85 ? 8.930 -1.792 -23.929 1.00 88.81 85 GLU A O 1
ATOM 668 N N . GLU A 1 86 ? 11.119 -1.345 -24.059 1.00 88.44 86 GLU A N 1
ATOM 669 C CA . GLU A 1 86 ? 11.402 -1.735 -22.677 1.00 88.44 86 GLU A CA 1
ATOM 670 C C . GLU A 1 86 ? 10.849 -0.722 -21.663 1.00 88.44 86 GLU A C 1
ATOM 672 O O . GLU A 1 86 ? 10.254 -1.133 -20.666 1.00 88.44 86 GLU A O 1
ATOM 677 N N . GLN A 1 87 ? 10.949 0.580 -21.943 1.00 89.25 87 GLN A N 1
ATOM 678 C CA . GLN A 1 87 ? 10.344 1.628 -21.121 1.00 89.25 87 GLN A CA 1
ATOM 679 C C . GLN A 1 87 ? 8.813 1.500 -21.082 1.00 89.25 87 GLN A C 1
ATOM 681 O O . GLN A 1 87 ? 8.231 1.497 -19.996 1.00 89.25 87 GLN A O 1
ATOM 686 N N . GLU A 1 88 ? 8.160 1.326 -22.239 1.00 91.06 88 GLU A N 1
ATOM 687 C CA . GLU A 1 88 ? 6.707 1.113 -22.318 1.00 91.06 88 GLU A CA 1
ATOM 688 C C . GLU A 1 88 ? 6.291 -0.126 -21.517 1.00 91.06 88 GLU A C 1
ATOM 690 O O . GLU A 1 88 ? 5.318 -0.097 -20.759 1.00 91.06 88 GLU A O 1
ATOM 695 N N . LYS A 1 89 ? 7.059 -1.216 -21.626 1.00 92.38 89 LYS A N 1
ATOM 696 C CA . LYS A 1 89 ? 6.800 -2.447 -20.878 1.00 92.38 89 LYS A CA 1
ATOM 697 C C . LYS A 1 89 ? 6.876 -2.234 -19.366 1.00 92.38 89 LYS A C 1
ATOM 699 O O . LYS A 1 89 ? 6.026 -2.773 -18.658 1.00 92.38 89 LYS A O 1
ATOM 704 N N . VAL A 1 90 ? 7.855 -1.467 -18.878 1.00 92.12 90 VAL A N 1
ATOM 705 C CA . VAL A 1 90 ? 7.950 -1.115 -17.453 1.00 92.12 90 VAL A CA 1
ATOM 706 C C . VAL A 1 90 ? 6.716 -0.320 -17.030 1.00 92.12 90 VAL A C 1
ATOM 708 O O . VAL A 1 90 ? 6.079 -0.683 -16.046 1.00 92.12 90 VAL A O 1
ATOM 711 N N . SER A 1 91 ? 6.308 0.698 -17.791 1.00 90.00 91 SER A N 1
ATOM 712 C CA . SER A 1 91 ? 5.102 1.475 -17.473 1.00 90.00 91 SER A CA 1
ATOM 713 C C . SER A 1 91 ? 3.835 0.610 -17.418 1.00 90.00 91 SER A C 1
ATOM 715 O O . SER A 1 91 ? 3.074 0.702 -16.456 1.00 90.00 91 SER A O 1
ATOM 717 N N . LEU A 1 92 ? 3.642 -0.289 -18.389 1.00 92.12 92 LEU A N 1
ATOM 718 C CA . LEU A 1 92 ? 2.499 -1.210 -18.436 1.00 92.12 92 LEU A CA 1
ATOM 719 C C . LEU A 1 92 ? 2.488 -2.234 -17.294 1.00 92.12 92 LEU A C 1
ATOM 721 O O . LEU A 1 92 ? 1.427 -2.745 -16.935 1.00 92.12 92 LEU A O 1
ATOM 725 N N . GLU A 1 93 ? 3.652 -2.604 -16.760 1.00 92.25 93 GLU A N 1
ATOM 726 C CA . GLU A 1 93 ? 3.738 -3.500 -15.607 1.00 92.25 93 GLU A CA 1
ATOM 727 C C . GLU A 1 93 ? 3.211 -2.812 -14.346 1.00 92.25 93 GLU A C 1
ATOM 729 O O . GLU A 1 93 ? 2.388 -3.399 -13.647 1.00 92.25 93 GLU A O 1
ATOM 734 N N . TYR A 1 94 ? 3.616 -1.561 -14.102 1.00 90.94 94 TYR A N 1
ATOM 735 C CA . TYR A 1 94 ? 3.157 -0.776 -12.951 1.00 90.94 94 TYR A CA 1
ATOM 736 C C . TYR A 1 94 ? 1.690 -0.352 -13.064 1.00 90.94 94 TYR A C 1
ATOM 738 O O . TYR A 1 94 ? 1.011 -0.274 -12.048 1.00 90.94 94 TYR A O 1
ATOM 746 N N . GLU A 1 95 ? 1.160 -0.160 -14.274 1.00 88.69 95 GLU A N 1
ATOM 747 C CA . GLU A 1 95 ? -0.277 0.089 -14.473 1.00 88.69 95 GLU A CA 1
ATOM 748 C C . GLU A 1 95 ? -1.149 -1.118 -14.080 1.00 88.69 95 GLU A C 1
ATOM 750 O O . GLU A 1 95 ? -2.298 -0.959 -13.678 1.00 88.69 95 GLU A O 1
ATOM 755 N N . LYS A 1 96 ? -0.613 -2.341 -14.180 1.00 90.12 96 LYS A N 1
ATOM 756 C CA . LYS A 1 96 ? -1.324 -3.577 -13.807 1.00 90.12 96 LYS A CA 1
ATOM 757 C C . LYS A 1 96 ? -1.149 -3.959 -12.341 1.00 90.12 96 LYS A C 1
ATOM 759 O O . LYS A 1 96 ? -1.742 -4.951 -11.913 1.00 90.12 96 LYS A O 1
ATOM 764 N N . GLN A 1 97 ? -0.291 -3.257 -11.606 1.00 90.94 97 GLN A N 1
ATOM 765 C CA . GLN A 1 97 ? -0.109 -3.525 -10.188 1.00 90.94 97 GLN A CA 1
ATOM 766 C C . GLN A 1 97 ? -1.371 -3.131 -9.409 1.00 90.94 97 GLN A C 1
ATOM 768 O O . GLN A 1 97 ? -2.089 -2.221 -9.824 1.00 90.94 97 GLN A O 1
ATOM 773 N N . PRO A 1 98 ? -1.661 -3.823 -8.294 1.00 92.50 98 PRO A N 1
ATOM 774 C CA . PRO A 1 98 ? -2.781 -3.465 -7.436 1.00 92.50 98 PRO A CA 1
ATOM 775 C C . PRO A 1 98 ? -2.604 -2.053 -6.877 1.00 92.50 98 PRO A C 1
ATOM 777 O O . PRO A 1 98 ? -1.485 -1.608 -6.601 1.00 92.50 98 PRO A O 1
ATOM 780 N N . GLU A 1 99 ? -3.722 -1.365 -6.660 1.00 92.25 99 GLU A N 1
ATOM 781 C CA . GLU A 1 99 ? -3.696 -0.031 -6.072 1.00 92.25 99 GLU A CA 1
ATOM 782 C C . GLU A 1 99 ? -3.090 -0.090 -4.657 1.00 92.25 99 GLU A C 1
ATOM 784 O O . GLU A 1 99 ? -3.378 -1.018 -3.892 1.00 92.25 99 GLU A O 1
ATOM 789 N N . PRO A 1 100 ? -2.316 0.920 -4.216 1.00 95.81 100 PRO A N 1
ATOM 790 C CA . PRO A 1 100 ? -1.685 0.906 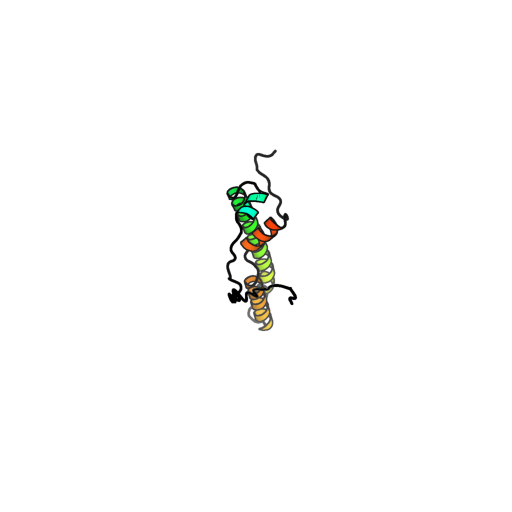-2.894 1.00 95.81 100 PRO A CA 1
ATOM 791 C C . PRO A 1 100 ? -2.670 0.739 -1.729 1.00 95.81 100 PRO A C 1
ATOM 793 O O . PRO A 1 100 ? -2.280 0.379 -0.619 1.00 95.81 100 PRO A O 1
ATOM 796 N N . THR A 1 101 ? -3.946 1.079 -1.933 1.00 94.38 101 THR A N 1
ATOM 797 C CA . THR A 1 101 ? -5.003 0.869 -0.936 1.00 94.38 101 THR A CA 1
ATOM 798 C C . THR A 1 101 ? -5.393 -0.604 -0.819 1.00 94.38 101 THR A C 1
ATOM 800 O O . THR A 1 101 ? -5.583 -1.067 0.302 1.00 94.38 101 THR A O 1
ATOM 803 N N . GLU A 1 102 ? -5.452 -1.347 -1.926 1.00 93.50 102 GLU A N 1
ATOM 804 C CA . GLU A 1 102 ? -5.741 -2.789 -1.931 1.00 93.50 102 GLU A CA 1
ATOM 805 C C . GLU A 1 102 ? -4.627 -3.559 -1.226 1.00 93.50 102 GLU A C 1
ATOM 807 O O . GLU A 1 102 ? -4.892 -4.303 -0.287 1.00 93.50 102 GLU A O 1
ATOM 812 N N . VAL A 1 103 ? -3.369 -3.258 -1.567 1.00 95.00 103 VAL A N 1
ATOM 813 C CA . VAL A 1 103 ? -2.197 -3.855 -0.906 1.00 95.00 103 VAL A CA 1
ATOM 814 C C . VAL A 1 103 ? -2.231 -3.615 0.605 1.00 95.00 103 VAL A C 1
ATOM 816 O O . VAL A 1 103 ? -1.999 -4.530 1.391 1.00 95.00 103 VAL A O 1
ATOM 819 N N . ALA A 1 104 ? -2.558 -2.393 1.035 1.00 95.75 104 ALA A N 1
ATOM 820 C CA . ALA A 1 104 ? -2.651 -2.071 2.455 1.00 95.75 104 ALA A CA 1
ATOM 821 C C . ALA A 1 104 ? -3.781 -2.835 3.165 1.00 95.75 104 ALA A C 1
ATOM 823 O O . ALA A 1 104 ? -3.624 -3.198 4.331 1.00 95.75 104 ALA A O 1
ATOM 824 N N . ILE A 1 105 ? -4.915 -3.064 2.494 1.00 94.25 105 ILE A N 1
ATOM 825 C CA . ILE A 1 105 ? -6.026 -3.855 3.035 1.00 94.25 105 ILE A CA 1
ATOM 826 C C . ILE A 1 105 ? -5.610 -5.317 3.182 1.00 94.25 105 ILE A C 1
ATOM 828 O O . ILE A 1 105 ? -5.811 -5.888 4.254 1.00 94.25 105 ILE A O 1
ATOM 832 N N . ASP A 1 106 ? -4.991 -5.899 2.159 1.00 94.12 106 ASP A N 1
ATOM 833 C CA . ASP A 1 106 ? -4.541 -7.291 2.187 1.00 94.12 106 ASP A CA 1
ATOM 834 C C . ASP A 1 106 ? -3.503 -7.513 3.291 1.00 94.12 106 ASP A C 1
ATOM 836 O O . ASP A 1 106 ? -3.660 -8.396 4.134 1.00 94.12 106 ASP A O 1
ATOM 840 N N . GLU A 1 107 ? -2.493 -6.645 3.385 1.00 95.00 107 GLU A N 1
ATOM 841 C CA . GLU A 1 107 ? -1.490 -6.711 4.450 1.00 95.00 107 GLU A CA 1
ATOM 842 C C . GLU A 1 107 ? -2.096 -6.545 5.852 1.00 95.00 107 GLU A C 1
ATOM 844 O O . GLU A 1 107 ? -1.618 -7.155 6.815 1.00 95.00 107 GLU A O 1
ATOM 849 N N . PHE A 1 108 ? -3.145 -5.730 5.990 1.00 94.25 108 PHE A N 1
ATOM 850 C CA . PHE A 1 108 ? -3.870 -5.570 7.249 1.00 94.25 108 PHE A CA 1
ATOM 851 C C . PHE A 1 108 ? -4.654 -6.835 7.614 1.00 94.25 108 PHE A C 1
ATOM 853 O O . PHE A 1 108 ? -4.632 -7.281 8.765 1.00 94.25 108 PHE A O 1
ATOM 860 N N . LEU A 1 109 ? -5.334 -7.438 6.637 1.00 92.12 109 LEU A N 1
ATOM 861 C CA . LEU A 1 109 ? -6.088 -8.675 6.824 1.00 92.12 109 LEU A CA 1
ATOM 862 C C . LEU A 1 109 ? -5.172 -9.855 7.171 1.00 92.12 109 LEU A C 1
ATOM 864 O O . LEU A 1 109 ? -5.536 -10.674 8.015 1.00 92.12 109 LEU A O 1
ATOM 868 N N . GLU A 1 110 ? -3.969 -9.883 6.605 1.00 94.25 110 GLU A N 1
ATOM 869 C CA . GLU A 1 110 ? -2.939 -10.900 6.833 1.00 94.25 110 GLU A CA 1
ATOM 870 C C . GLU A 1 110 ? -2.063 -10.662 8.079 1.00 94.25 110 GLU A C 1
ATOM 872 O O . GLU A 1 110 ? -1.096 -11.393 8.290 1.00 94.25 110 GLU A O 1
ATOM 877 N N . ASP A 1 111 ? -2.374 -9.658 8.910 1.00 92.44 111 ASP A N 1
ATOM 878 C CA . ASP A 1 111 ? -1.622 -9.322 10.134 1.00 92.44 111 ASP A CA 1
ATOM 879 C C . ASP A 1 111 ? -0.134 -8.991 9.888 1.00 92.44 111 ASP A C 1
ATOM 881 O O . ASP A 1 111 ? 0.726 -9.195 10.747 1.00 92.44 111 ASP A O 1
ATOM 885 N N . LYS A 1 112 ? 0.184 -8.434 8.713 1.00 94.44 112 LYS A N 1
ATOM 886 C CA . LYS A 1 112 ? 1.546 -8.008 8.339 1.00 94.44 112 LYS A CA 1
ATOM 887 C C . LYS A 1 112 ? 1.880 -6.585 8.790 1.00 94.44 112 LYS A C 1
ATOM 889 O O . LYS A 1 112 ? 3.039 -6.175 8.728 1.00 94.44 112 LYS A O 1
ATOM 894 N N . ILE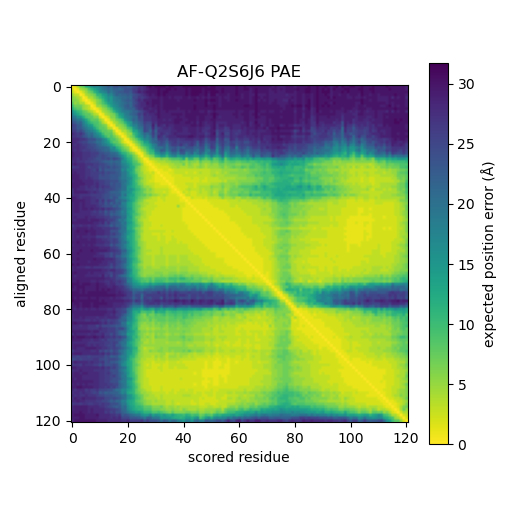 A 1 113 ? 0.884 -5.822 9.238 1.00 92.81 113 ILE A N 1
ATOM 895 C CA . ILE A 1 113 ? 1.046 -4.422 9.639 1.00 92.81 113 ILE A CA 1
ATOM 896 C C . ILE A 1 113 ? 1.157 -4.321 11.157 1.00 92.81 113 ILE A C 1
ATOM 898 O O . ILE A 1 113 ? 0.208 -4.596 11.887 1.00 92.81 113 ILE A O 1
ATOM 902 N N . TYR A 1 114 ? 2.296 -3.818 11.629 1.00 91.69 114 TYR A N 1
ATOM 903 C CA . TYR A 1 114 ? 2.444 -3.364 13.007 1.00 91.69 114 TYR A CA 1
ATOM 904 C C . TYR A 1 114 ? 2.042 -1.889 13.134 1.00 91.69 114 TYR A C 1
ATOM 906 O O . TYR A 1 114 ? 2.521 -1.033 12.386 1.00 91.69 114 TYR A O 1
ATOM 914 N N . TYR A 1 115 ? 1.195 -1.576 14.111 1.00 91.31 115 TYR A N 1
ATOM 915 C CA . TYR A 1 115 ? 0.791 -0.212 14.442 1.00 91.31 115 TYR A CA 1
ATOM 916 C C 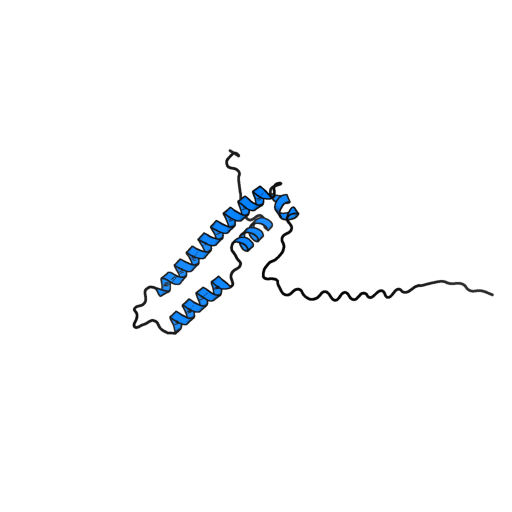. TYR A 1 115 ? 0.757 -0.016 15.958 1.00 91.31 115 TYR A C 1
ATOM 918 O O . TYR A 1 115 ? 0.586 -0.961 16.724 1.00 91.31 115 TYR A O 1
ATOM 926 N N . ARG A 1 116 ? 0.936 1.234 16.391 1.00 89.44 116 ARG A N 1
ATOM 927 C CA . ARG A 1 116 ? 0.909 1.632 17.802 1.00 89.44 116 ARG A CA 1
ATOM 928 C C . ARG A 1 116 ? 0.285 3.010 17.964 1.00 89.44 116 ARG A C 1
ATOM 930 O O . ARG A 1 116 ? 0.392 3.839 17.049 1.00 89.44 116 ARG A O 1
ATOM 937 N N . LYS A 1 117 ? -0.323 3.270 19.122 1.00 85.75 117 LYS A N 1
ATOM 938 C CA . LYS A 1 117 ? -0.766 4.618 19.491 1.00 85.75 117 LYS A CA 1
ATOM 939 C C . LYS A 1 117 ? 0.414 5.397 20.072 1.00 85.75 117 LYS A C 1
ATOM 941 O O . LYS A 1 117 ? 1.295 4.801 20.683 1.00 85.75 117 LYS A O 1
ATOM 946 N N . PRO A 1 118 ? 0.471 6.718 19.851 1.00 82.81 118 PRO A N 1
ATOM 947 C CA . PRO A 1 118 ? 1.532 7.549 20.410 1.00 82.81 118 PRO A CA 1
ATOM 948 C C . PRO A 1 118 ? 1.481 7.628 21.942 1.00 82.81 118 PRO A C 1
ATOM 950 O O . PRO A 1 118 ? 2.521 7.853 22.544 1.00 82.81 118 PRO A O 1
ATOM 953 N N . ASP A 1 119 ? 0.306 7.429 22.546 1.00 81.31 119 ASP A N 1
ATOM 954 C CA . ASP A 1 119 ? 0.106 7.500 24.001 1.00 81.31 119 ASP A CA 1
ATOM 955 C C . ASP A 1 119 ? 0.450 6.186 24.734 1.00 81.31 119 ASP A C 1
ATOM 957 O O . ASP A 1 119 ? 0.493 6.168 25.962 1.00 81.31 119 ASP A O 1
ATOM 961 N N . ASP A 1 120 ? 0.693 5.097 23.994 1.00 68.62 120 ASP A N 1
ATOM 962 C CA . ASP A 1 120 ? 1.174 3.829 24.546 1.00 68.62 120 ASP A CA 1
ATOM 963 C C . ASP A 1 120 ? 2.719 3.880 24.629 1.00 68.62 120 ASP A C 1
ATOM 965 O O . ASP A 1 120 ? 3.420 3.461 23.699 1.00 68.62 120 ASP A O 1
ATOM 969 N N . GLU A 1 121 ? 3.242 4.449 25.724 1.00 48.41 121 GLU A N 1
ATOM 970 C CA . GLU A 1 121 ? 4.638 4.312 26.201 1.00 48.41 121 GLU A CA 1
ATOM 971 C C . GLU A 1 121 ? 4.734 3.372 27.411 1.00 48.41 121 GLU A C 1
ATOM 973 O O . GLU A 1 121 ? 3.919 3.511 28.354 1.00 48.41 121 GLU A O 1
#

InterPro domains:
  IPR006110 RNA polymerase, subunit omega/Rpo6/RPB6 [SM01409] (34-115)
  IPR036161 RPB6/omega subunit-like superfamily [G3DSA:3.90.940.10] (30-121)
  IPR036161 RPB6/omega subunit-like superfamily [SSF63562] (31-118)

pLDDT: mean 79.97, std 17.77, range [40.41, 97.81]

Organism: Salinibacter ruber (strain DSM 13855 / M31) (NCBI:txid309807)

Radius of gyration: 27.54 Å; Cα contacts (8 Å, |Δi|>4): 37; chains: 1; bounding box: 79×70×58 Å

Sequence (121 aa):
MRPHTPPAPTALALTFFRSSPVLPMAIETLDLDKLAEKTGNLYETVAILSKRSRQVASDTRSELDDKLSYFEGFGPEMEDARMQEEQEKVSLEYEKQPEPTEVAIDEFLEDKIYYRKPDDE

Solvent-accessible surface area (backbone atoms only — not comparable to full-atom values): 7875 Å² total; per-residue (Å²): 138,83,86,89,86,88,89,82,86,82,82,81,86,75,84,75,77,73,77,71,81,74,67,87,57,98,68,78,88,80,65,62,64,71,54,15,66,81,68,76,33,54,69,58,37,52,54,51,40,56,53,43,15,52,50,45,45,52,50,55,48,50,56,49,52,60,62,52,55,72,63,72,79,62,56,94,91,62,75,45,72,67,56,55,55,50,53,52,50,52,54,56,52,61,70,69,48,79,54,37,60,56,54,28,49,51,38,53,76,68,68,70,64,86,84,81,61,90,85,74,123

Secondary structure (DSSP, 8-state):
-------------------------SSPPP-HHHHHHTTS-HHHHHHHHHHHHHHHHHHHHHHHHHHHHTTTTS-TT---HHHHHHHHHHHHHHHTSPPHHHHHHHHHHTT------TT--

Mean predicted aligned error: 12.81 Å